Protein AF-A0A526YHC4-F1 (afdb_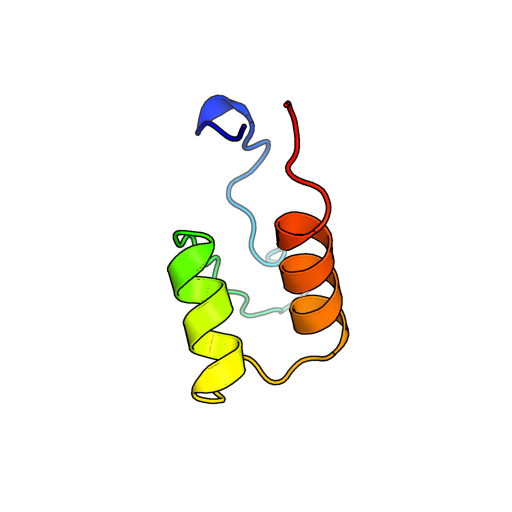monomer_lite)

Structure (mmCIF, N/CA/C/O backbone):
data_AF-A0A526YHC4-F1
#
_entry.id   AF-A0A526YHC4-F1
#
loop_
_atom_site.group_PDB
_atom_site.id
_atom_site.type_symbol
_atom_site.label_atom_id
_atom_site.label_alt_id
_atom_site.label_comp_id
_atom_site.label_asym_id
_atom_site.label_entity_id
_atom_site.label_seq_id
_atom_site.pdbx_PDB_ins_code
_atom_site.Cartn_x
_atom_site.Cartn_y
_atom_site.Cartn_z
_atom_site.occupancy
_atom_site.B_iso_or_equiv
_atom_site.auth_seq_id
_atom_site.auth_comp_id
_atom_site.auth_asym_id
_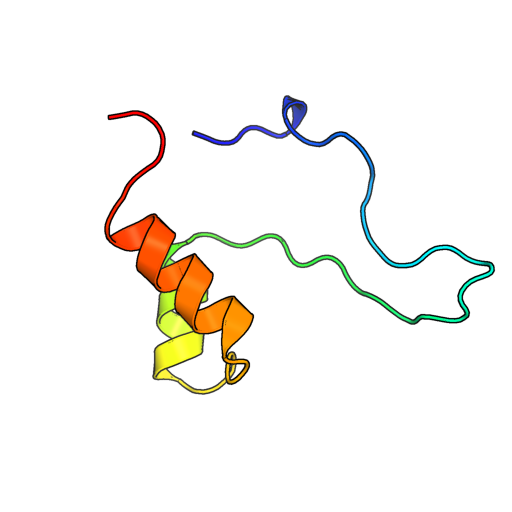atom_site.auth_atom_id
_atom_site.pdbx_PDB_model_num
ATOM 1 N N . ARG A 1 1 ? 5.337 0.872 12.586 1.00 81.62 1 ARG A N 1
ATOM 2 C CA . ARG A 1 1 ? 4.894 2.140 11.940 1.00 81.62 1 ARG A CA 1
ATOM 3 C C . ARG A 1 1 ? 5.755 2.401 10.715 1.00 81.62 1 ARG A C 1
ATOM 5 O O . ARG A 1 1 ? 6.941 2.137 10.809 1.00 81.62 1 ARG A O 1
ATOM 12 N N . TYR A 1 2 ? 5.149 2.883 9.628 1.00 87.75 2 TYR A N 1
ATOM 13 C CA . TYR A 1 2 ? 5.828 3.236 8.376 1.00 87.75 2 TYR A CA 1
ATOM 14 C C . TYR A 1 2 ? 6.129 4.741 8.315 1.00 87.75 2 TYR A C 1
ATOM 16 O O . TYR A 1 2 ? 5.401 5.552 8.894 1.00 87.75 2 TYR A O 1
ATOM 24 N N . SER A 1 3 ? 7.188 5.091 7.599 1.00 91.81 3 SER A N 1
ATOM 25 C CA . SER A 1 3 ? 7.662 6.428 7.275 1.00 91.81 3 SER A CA 1
ATOM 26 C C . SER A 1 3 ? 8.239 6.438 5.851 1.00 91.81 3 SER A C 1
ATOM 28 O O . SER A 1 3 ? 8.662 5.390 5.363 1.00 91.81 3 SER A O 1
ATOM 30 N N . PRO A 1 4 ? 8.345 7.601 5.183 1.00 91.75 4 PRO A N 1
ATOM 31 C CA . PRO A 1 4 ? 8.925 7.671 3.839 1.00 91.75 4 PRO A CA 1
ATOM 32 C C . PRO A 1 4 ? 10.353 7.114 3.736 1.00 91.75 4 PRO A C 1
ATOM 34 O O . PRO A 1 4 ? 10.761 6.673 2.669 1.00 91.75 4 PRO A O 1
ATOM 37 N N . THR A 1 5 ? 11.113 7.101 4.836 1.00 94.75 5 THR A N 1
ATOM 38 C CA . THR A 1 5 ? 12.469 6.533 4.880 1.00 94.75 5 THR A CA 1
ATOM 39 C C . THR A 1 5 ? 12.502 5.006 4.866 1.00 94.75 5 THR A C 1
ATOM 41 O O . THR A 1 5 ? 13.558 4.438 4.613 1.00 94.75 5 THR A O 1
ATOM 44 N N . ASP A 1 6 ? 11.373 4.337 5.119 1.00 91.62 6 ASP A N 1
ATOM 45 C CA . ASP A 1 6 ?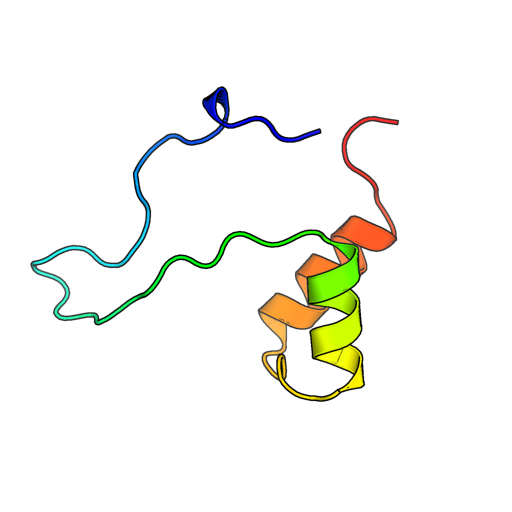 11.266 2.876 5.013 1.00 91.62 6 ASP A CA 1
ATOM 46 C C . ASP A 1 6 ? 11.141 2.415 3.547 1.00 91.62 6 ASP A C 1
ATOM 48 O O . ASP A 1 6 ? 11.253 1.224 3.250 1.00 91.62 6 ASP A O 1
ATOM 52 N N . ARG A 1 7 ? 10.914 3.349 2.611 1.00 92.56 7 ARG A N 1
ATOM 53 C CA . ARG A 1 7 ? 10.859 3.078 1.174 1.00 92.56 7 ARG A CA 1
ATOM 54 C C . ARG A 1 7 ? 12.268 2.841 0.623 1.00 92.56 7 ARG A C 1
ATOM 56 O O . ARG A 1 7 ? 13.129 3.710 0.704 1.00 92.56 7 ARG A O 1
ATOM 63 N N . ILE A 1 8 ? 12.484 1.673 0.017 1.00 94.12 8 ILE A N 1
ATOM 64 C CA . ILE A 1 8 ? 13.789 1.271 -0.548 1.00 94.12 8 ILE A CA 1
ATOM 65 C C . ILE A 1 8 ? 13.927 1.535 -2.056 1.00 94.12 8 ILE A C 1
ATOM 67 O O . ILE A 1 8 ? 15.031 1.472 -2.588 1.00 94.12 8 ILE A O 1
ATOM 71 N N . SER A 1 9 ? 12.816 1.793 -2.749 1.00 92.25 9 SER A N 1
ATOM 72 C CA . SER A 1 9 ? 12.760 2.136 -4.176 1.00 92.25 9 SER A CA 1
ATOM 73 C C . SER A 1 9 ? 11.418 2.795 -4.502 1.00 92.25 9 SER A C 1
ATOM 75 O O . SER A 1 9 ? 10.500 2.737 -3.682 1.00 92.25 9 SER A O 1
ATOM 77 N N . ASP A 1 10 ? 11.283 3.370 -5.694 1.00 90.06 10 ASP A N 1
ATOM 78 C CA . ASP A 1 10 ? 10.031 3.998 -6.135 1.00 90.06 10 ASP A CA 1
ATOM 79 C C . ASP A 1 10 ? 8.877 2.993 -6.340 1.00 90.06 10 ASP A C 1
ATOM 81 O O . ASP A 1 10 ? 7.719 3.402 -6.365 1.00 90.06 10 ASP A O 1
ATOM 85 N N . GLY A 1 11 ? 9.168 1.684 -6.397 1.00 91.12 11 GLY A N 1
ATOM 86 C CA . GLY A 1 11 ? 8.195 0.629 -6.698 1.00 91.12 11 GLY A CA 1
ATOM 87 C C . GLY A 1 11 ? 7.854 0.555 -8.192 1.00 91.12 11 GLY A C 1
ATOM 88 O O . GLY A 1 11 ? 8.594 1.075 -9.024 1.00 91.12 11 GLY A O 1
ATOM 89 N N . GLY A 1 12 ? 6.743 -0.104 -8.530 1.00 90.94 12 GLY A N 1
ATOM 90 C CA . GLY A 1 12 ? 6.339 -0.349 -9.920 1.00 90.94 12 GLY A CA 1
ATOM 91 C C . GLY A 1 12 ? 7.022 -1.574 -10.542 1.00 90.94 12 GLY A C 1
ATOM 92 O O . GLY A 1 12 ? 7.700 -2.331 -9.847 1.00 90.94 12 GLY A O 1
ATOM 93 N N . GLY A 1 13 ? 6.796 -1.778 -11.840 1.00 88.31 13 GLY A N 1
ATOM 94 C CA . GLY A 1 13 ? 7.408 -2.851 -12.632 1.00 88.31 13 GLY A CA 1
ATOM 95 C C . GLY A 1 13 ? 8.724 -2.403 -13.269 1.00 88.31 13 GLY A C 1
ATOM 96 O O . GLY A 1 13 ? 8.922 -1.208 -13.518 1.00 88.31 13 GLY A O 1
ATOM 97 N N . ALA A 1 14 ? 9.639 -3.338 -13.535 1.00 87.38 14 ALA A N 1
ATOM 98 C CA . ALA A 1 14 ? 10.887 -2.996 -14.209 1.00 87.38 14 ALA A CA 1
ATOM 99 C C . ALA A 1 14 ? 10.647 -2.703 -15.709 1.00 87.38 14 ALA A C 1
ATOM 101 O O . ALA A 1 14 ? 9.818 -3.365 -16.342 1.00 87.38 14 ALA A O 1
ATOM 102 N N . PRO A 1 15 ? 11.378 -1.750 -16.330 1.00 85.38 15 PRO A N 1
ATOM 103 C CA . PRO A 1 15 ? 11.158 -1.384 -17.734 1.00 85.38 15 PRO A CA 1
ATOM 104 C C . PRO A 1 15 ? 11.295 -2.549 -18.727 1.00 85.38 15 PRO A C 1
ATOM 106 O O . PRO A 1 15 ? 10.710 -2.514 -19.807 1.00 85.38 15 PRO A O 1
ATOM 109 N N . ASP A 1 16 ? 12.091 -3.561 -18.384 1.00 92.50 16 ASP A N 1
ATOM 110 C CA . ASP A 1 16 ? 12.358 -4.754 -19.187 1.00 92.50 16 ASP A CA 1
ATOM 111 C C . ASP A 1 16 ? 11.365 -5.903 -18.955 1.00 92.50 16 ASP A C 1
ATOM 113 O O . ASP A 1 16 ? 11.318 -6.832 -19.761 1.00 92.50 16 ASP A O 1
ATOM 117 N N . GLU A 1 17 ? 10.530 -5.826 -17.916 1.00 91.94 17 GLU A N 1
ATOM 118 C CA . GLU A 1 17 ? 9.479 -6.815 -17.634 1.00 91.94 17 GLU A CA 1
ATOM 119 C C . GLU A 1 17 ? 8.204 -6.556 -18.456 1.00 91.94 17 GLU A C 1
ATOM 121 O O . GLU A 1 17 ? 7.371 -7.449 -18.613 1.00 91.94 17 GLU A O 1
ATOM 126 N N . GLY A 1 18 ? 8.069 -5.360 -19.046 1.00 91.88 18 GLY A N 1
ATOM 127 C CA . GLY A 1 18 ? 6.917 -4.985 -19.873 1.00 91.88 18 GLY A CA 1
ATOM 128 C C . GLY A 1 18 ? 5.615 -4.830 -19.083 1.00 91.88 18 GLY A C 1
ATOM 129 O O . GLY A 1 18 ? 4.533 -4.878 -19.670 1.00 91.88 18 GLY A O 1
ATOM 130 N N . GLU A 1 19 ? 5.716 -4.668 -17.765 1.00 93.12 19 GLU A N 1
ATOM 131 C CA . GLU A 1 19 ? 4.584 -4.464 -16.868 1.00 93.12 19 GLU A CA 1
ATOM 132 C C . GLU A 1 19 ? 4.213 -2.977 -16.769 1.00 93.12 19 GLU A C 1
ATOM 134 O O . GLU A 1 19 ? 5.077 -2.099 -16.777 1.00 93.12 19 GLU A O 1
ATOM 139 N N . ASP A 1 20 ? 2.916 -2.697 -16.643 1.00 91.88 20 ASP A N 1
ATOM 140 C CA . ASP A 1 20 ? 2.373 -1.359 -16.390 1.00 91.88 20 ASP A CA 1
ATOM 141 C C . ASP A 1 20 ? 1.787 -1.338 -14.972 1.00 91.88 20 ASP A C 1
ATOM 143 O O . ASP A 1 20 ? 0.615 -1.657 -14.757 1.00 91.88 20 ASP A O 1
ATOM 147 N N . ILE A 1 21 ? 2.652 -1.098 -13.980 1.00 92.94 21 ILE A N 1
ATOM 148 C CA . ILE A 1 21 ? 2.299 -1.143 -12.554 1.00 92.94 21 ILE A CA 1
ATOM 149 C C . ILE A 1 21 ? 2.359 0.257 -11.959 1.00 92.94 21 ILE A C 1
ATOM 151 O O . ILE A 1 21 ? 3.420 0.879 -11.888 1.00 92.94 21 ILE A O 1
ATOM 155 N N . GLU A 1 22 ? 1.221 0.695 -11.431 1.00 92.81 22 GLU A N 1
ATOM 156 C CA . GLU A 1 22 ? 1.094 1.912 -10.638 1.00 92.81 22 GLU A CA 1
ATOM 157 C C . GLU A 1 22 ? 1.271 1.621 -9.140 1.00 92.81 22 GLU A C 1
ATOM 159 O O . GLU A 1 22 ? 0.757 0.634 -8.604 1.00 92.81 22 GLU A O 1
ATOM 164 N N . VAL A 1 23 ? 1.984 2.509 -8.443 1.00 93.81 23 VAL A N 1
ATOM 165 C CA . VAL A 1 23 ? 2.136 2.455 -6.985 1.00 93.81 23 VAL A CA 1
ATOM 166 C C . VAL A 1 23 ? 1.084 3.343 -6.331 1.00 93.81 23 VAL A C 1
ATOM 168 O O . VAL A 1 23 ? 1.098 4.559 -6.502 1.00 93.81 23 VAL A O 1
ATOM 171 N N . LEU A 1 24 ? 0.212 2.734 -5.526 1.00 95.06 24 LEU A N 1
ATOM 172 C CA . LEU A 1 24 ? -0.800 3.436 -4.738 1.00 95.06 24 LEU A CA 1
ATOM 173 C C . LEU A 1 24 ? -0.391 3.473 -3.260 1.00 95.06 24 LEU A C 1
ATOM 175 O O . LEU A 1 24 ? -0.171 2.433 -2.638 1.00 95.06 24 LEU A O 1
ATOM 179 N N . GLU A 1 25 ? -0.320 4.673 -2.685 1.00 94.88 25 GLU A N 1
ATOM 180 C CA . GLU A 1 25 ? -0.082 4.894 -1.255 1.00 94.88 25 GLU A CA 1
ATOM 181 C C . GLU A 1 25 ? -1.349 5.472 -0.615 1.00 94.88 25 GLU A C 1
ATOM 183 O O . GLU A 1 25 ? -1.830 6.524 -1.027 1.00 94.88 25 GLU A O 1
ATOM 188 N N . MET A 1 26 ? -1.898 4.781 0.388 1.00 95.81 26 MET A N 1
ATOM 189 C CA . MET A 1 26 ? -3.151 5.166 1.047 1.00 95.81 26 MET A CA 1
ATOM 190 C C . MET A 1 26 ? -3.161 4.786 2.538 1.00 95.81 26 MET A C 1
ATOM 192 O O . MET A 1 26 ? -2.429 3.879 2.953 1.00 95.81 26 MET A O 1
ATOM 196 N N . PRO A 1 27 ? -3.989 5.442 3.373 1.00 95.81 27 PRO A N 1
ATOM 197 C C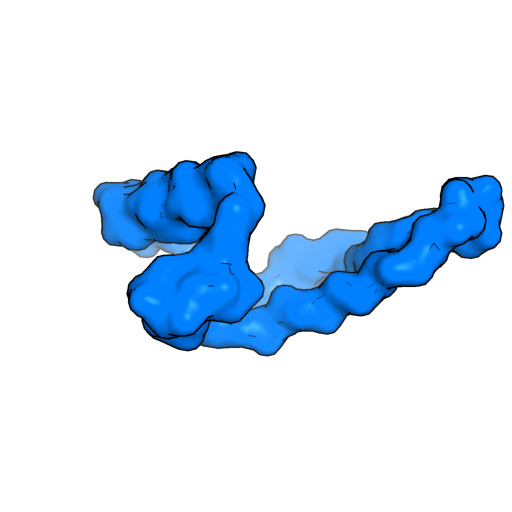A . PRO A 1 27 ? -4.215 5.030 4.755 1.00 95.81 27 PRO A CA 1
ATOM 198 C C . PRO A 1 27 ? -4.798 3.612 4.860 1.00 95.81 27 PRO A C 1
ATOM 200 O O . PRO A 1 27 ? -5.622 3.200 4.048 1.00 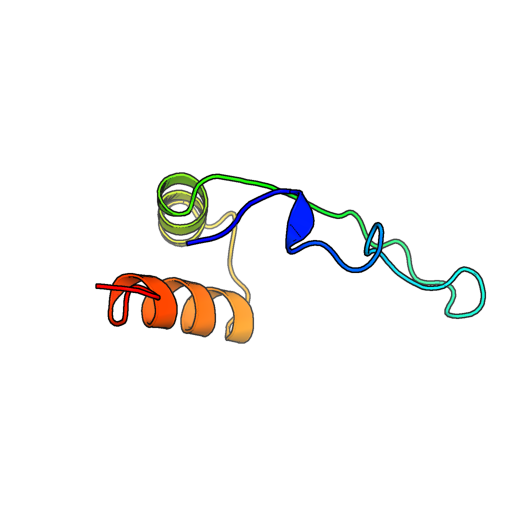95.81 27 PRO A O 1
ATOM 203 N N . LEU A 1 28 ? -4.454 2.882 5.929 1.00 95.62 28 LEU A N 1
ATOM 204 C CA . LEU A 1 28 ? -4.988 1.531 6.173 1.00 95.62 28 LEU A CA 1
ATOM 205 C C . LEU A 1 28 ? -6.525 1.499 6.237 1.00 95.62 28 LEU A C 1
ATOM 207 O O . LEU A 1 28 ? -7.138 0.544 5.770 1.00 95.62 28 LEU A O 1
ATOM 211 N N . ASP A 1 29 ? -7.147 2.532 6.808 1.00 97.12 29 ASP A N 1
ATOM 212 C CA . ASP A 1 29 ? -8.609 2.604 6.902 1.00 97.12 29 ASP A CA 1
ATOM 213 C C . ASP A 1 29 ? -9.273 2.797 5.525 1.00 97.12 29 ASP A C 1
ATOM 215 O O . ASP A 1 29 ? -10.375 2.297 5.313 1.00 97.12 29 ASP A O 1
ATOM 219 N N . GLU A 1 30 ? -8.589 3.436 4.570 1.00 98.44 30 GLU A N 1
ATOM 220 C CA . GLU A 1 30 ? -9.052 3.543 3.179 1.00 98.44 30 GLU A CA 1
ATOM 221 C C . GLU A 1 30 ? -8.957 2.188 2.468 1.00 98.44 30 GLU A C 1
ATOM 223 O O . GLU A 1 30 ? -9.928 1.737 1.866 1.00 98.44 30 GLU A O 1
ATOM 228 N N . ALA A 1 31 ? -7.844 1.469 2.637 1.00 98.19 31 ALA A N 1
ATOM 229 C CA . ALA A 1 31 ? -7.701 0.116 2.102 1.00 98.19 31 ALA A CA 1
ATOM 230 C C . ALA A 1 31 ? -8.759 -0.854 2.675 1.00 98.19 31 ALA A C 1
ATOM 232 O O . ALA A 1 31 ? -9.284 -1.707 1.963 1.00 98.19 31 ALA A O 1
ATOM 233 N N . LEU A 1 32 ? -9.118 -0.716 3.957 1.00 98.38 32 LEU A N 1
ATOM 234 C CA . LEU A 1 32 ? -10.206 -1.486 4.573 1.00 98.38 32 LEU A CA 1
ATOM 235 C C . LEU A 1 32 ? -11.578 -1.134 3.980 1.00 98.38 32 LEU A C 1
ATOM 237 O O . LEU A 1 32 ? -12.384 -2.039 3.753 1.00 98.38 32 LEU A O 1
ATOM 241 N N . ALA A 1 33 ? -11.841 0.149 3.717 1.00 98.62 33 ALA A N 1
ATOM 242 C CA . ALA A 1 33 ? -13.055 0.580 3.027 1.00 98.62 33 ALA A CA 1
ATOM 243 C C . ALA A 1 33 ? -13.127 -0.010 1.610 1.00 98.62 33 ALA A C 1
ATOM 245 O O . ALA A 1 33 ? -14.179 -0.523 1.232 1.00 98.62 33 ALA A O 1
ATOM 246 N N . GLY A 1 34 ? -11.994 -0.069 0.902 1.00 98.56 34 GLY A N 1
ATOM 247 C CA . GLY A 1 34 ? -11.914 -0.638 -0.441 1.00 98.56 34 GLY A CA 1
ATOM 248 C C . GLY A 1 34 ? -12.265 -2.129 -0.523 1.00 98.56 34 GLY A C 1
ATOM 249 O O . GLY A 1 34 ? -12.836 -2.599 -1.506 1.00 98.56 34 GLY A O 1
ATOM 250 N N . ILE A 1 35 ? -11.995 -2.894 0.540 1.00 98.50 35 ILE A N 1
ATOM 251 C CA . ILE A 1 35 ? -12.467 -4.287 0.646 1.00 98.50 35 ILE A CA 1
ATOM 252 C C . ILE A 1 35 ? -13.995 -4.330 0.782 1.00 98.50 35 ILE A C 1
ATOM 254 O O . ILE A 1 35 ? -14.647 -5.192 0.197 1.00 98.50 35 ILE A O 1
ATOM 258 N N . HIS A 1 36 ? -14.573 -3.421 1.571 1.00 98.12 36 HIS A N 1
ATOM 259 C CA . HIS A 1 36 ? -16.012 -3.388 1.835 1.00 98.12 36 HIS A CA 1
ATOM 260 C C . HIS A 1 36 ? -16.823 -2.895 0.627 1.00 98.12 36 HIS A C 1
ATOM 262 O O . HIS A 1 36 ? -17.907 -3.415 0.369 1.00 98.12 36 HIS A O 1
ATOM 268 N N . ASP A 1 37 ? -16.327 -1.894 -0.102 1.00 98.25 37 ASP A N 1
ATOM 269 C CA . ASP A 1 37 ? -17.001 -1.339 -1.284 1.00 98.25 37 ASP A CA 1
ATOM 270 C C . ASP A 1 37 ? -16.725 -2.109 -2.587 1.00 98.25 37 ASP A C 1
ATOM 272 O O . ASP A 1 37 ? -17.426 -1.905 -3.579 1.00 98.25 37 ASP A O 1
ATOM 276 N N . GLY A 1 38 ? -15.767 -3.041 -2.570 1.00 98.44 38 GLY A N 1
ATOM 277 C CA . GLY A 1 38 ? -15.446 -3.906 -3.702 1.00 98.44 38 GLY A CA 1
ATOM 278 C C . GLY A 1 38 ? -14.446 -3.314 -4.696 1.00 98.44 38 GLY A C 1
ATOM 279 O O . GLY A 1 38 ? -14.264 -3.888 -5.768 1.00 98.44 38 GLY A O 1
ATOM 280 N N . SER A 1 39 ? -13.773 -2.209 -4.370 1.00 98.31 39 SER A N 1
ATOM 281 C CA . SER A 1 39 ? -12.622 -1.722 -5.145 1.00 98.31 39 SER A CA 1
ATOM 282 C C . SER A 1 39 ? -11.364 -2.587 -4.957 1.00 98.31 39 SER A C 1
ATOM 284 O O . SER A 1 39 ? -10.520 -2.635 -5.850 1.00 98.31 39 SER A O 1
ATOM 286 N N . ILE A 1 40 ? -11.261 -3.344 -3.855 1.00 98.62 40 ILE A N 1
ATOM 287 C CA . ILE A 1 40 ? -10.210 -4.345 -3.609 1.00 98.62 40 ILE A CA 1
ATOM 288 C C . ILE A 1 40 ? -10.840 -5.741 -3.518 1.00 98.62 40 ILE A C 1
ATOM 290 O O . ILE A 1 40 ? -11.460 -6.093 -2.516 1.00 98.62 40 ILE A O 1
ATOM 294 N N . ILE A 1 41 ? -10.636 -6.562 -4.553 1.00 98.50 41 ILE A N 1
ATOM 295 C CA . ILE A 1 41 ? -11.228 -7.913 -4.686 1.00 98.50 41 ILE A CA 1
ATOM 296 C C . ILE A 1 41 ? -10.194 -9.032 -4.889 1.00 98.50 41 ILE A C 1
ATOM 298 O O . ILE A 1 41 ? -10.539 -10.154 -5.257 1.00 98.50 41 ILE A O 1
ATOM 302 N N . ASP A 1 42 ? -8.917 -8.739 -4.652 1.00 98.62 42 ASP A N 1
ATOM 303 C CA . ASP A 1 42 ? -7.828 -9.710 -4.754 1.00 98.62 42 ASP A CA 1
ATOM 304 C C . ASP A 1 42 ? -7.555 -10.406 -3.409 1.00 98.62 42 ASP A C 1
ATOM 306 O O . ASP A 1 42 ? -7.391 -9.764 -2.368 1.00 98.62 42 ASP A O 1
ATOM 310 N N . ALA A 1 43 ? -7.465 -11.738 -3.432 1.00 98.56 43 ALA A N 1
ATOM 311 C CA . ALA A 1 43 ? -7.390 -12.555 -2.225 1.00 98.56 43 ALA A CA 1
ATOM 312 C C . ALA A 1 43 ? -6.135 -12.277 -1.384 1.00 98.56 43 ALA A C 1
ATOM 314 O O . ALA A 1 43 ? -6.247 -12.084 -0.173 1.00 98.56 43 ALA A O 1
ATOM 315 N N . LYS A 1 44 ? -4.941 -12.231 -1.997 1.00 98.69 44 LYS A N 1
ATOM 316 C CA . LYS A 1 44 ? -3.693 -11.984 -1.245 1.00 98.69 44 LYS A CA 1
ATOM 317 C C . LYS A 1 44 ? -3.705 -10.588 -0.615 1.00 98.69 44 LYS A C 1
ATOM 319 O O . LYS A 1 44 ? -3.278 -10.435 0.526 1.00 98.69 44 LYS A O 1
ATOM 324 N N . THR A 1 45 ? -4.263 -9.602 -1.315 1.00 98.44 45 THR A N 1
ATOM 325 C CA . THR A 1 45 ? -4.355 -8.219 -0.840 1.00 98.44 45 THR A CA 1
ATOM 326 C C . THR A 1 45 ? -5.321 -8.104 0.338 1.00 98.44 45 THR A C 1
ATOM 328 O O . THR A 1 45 ? -4.949 -7.581 1.389 1.00 98.44 45 THR A O 1
ATOM 331 N N . ILE A 1 46 ? -6.515 -8.695 0.224 1.00 98.69 46 ILE A N 1
ATOM 332 C CA . ILE A 1 46 ? -7.502 -8.766 1.312 1.00 98.69 46 ILE A CA 1
ATOM 333 C C . ILE A 1 46 ? -6.910 -9.453 2.551 1.00 98.69 46 ILE A C 1
ATOM 335 O O . ILE A 1 46 ? -7.061 -8.950 3.666 1.00 98.69 46 ILE A O 1
ATOM 339 N N . ILE A 1 47 ? -6.220 -10.587 2.372 1.00 98.50 47 ILE A N 1
ATOM 340 C CA . ILE A 1 47 ? -5.609 -11.343 3.475 1.00 98.50 47 ILE A CA 1
ATOM 341 C C . ILE A 1 47 ? -4.559 -10.496 4.202 1.00 98.50 47 ILE A C 1
ATOM 343 O O . ILE A 1 47 ? -4.558 -10.459 5.432 1.00 98.50 47 ILE A O 1
ATOM 347 N N . LEU A 1 48 ? -3.684 -9.800 3.473 1.00 98.25 48 LEU A N 1
ATOM 348 C CA . LEU A 1 48 ? -2.610 -9.008 4.077 1.00 98.25 48 LEU A CA 1
ATOM 349 C C . LEU A 1 48 ? -3.127 -7.745 4.779 1.00 98.25 48 LEU A C 1
ATOM 351 O O . LEU A 1 48 ? -2.664 -7.437 5.878 1.00 98.25 48 LEU A O 1
ATOM 3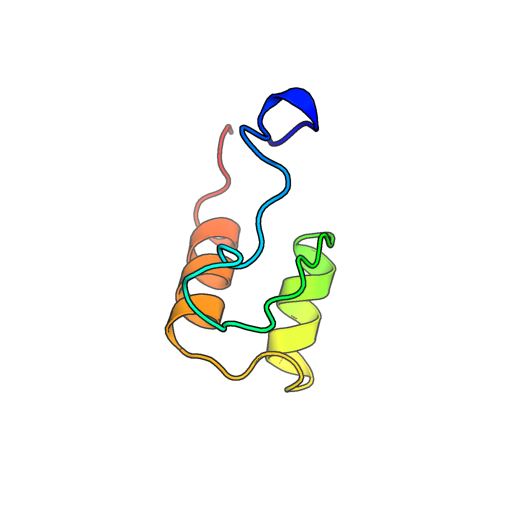55 N N . ILE A 1 49 ? -4.125 -7.059 4.214 1.00 97.44 49 ILE A N 1
ATOM 356 C CA . ILE A 1 49 ? -4.777 -5.910 4.864 1.00 97.44 49 ILE A CA 1
ATOM 357 C C . ILE A 1 49 ? -5.462 -6.350 6.167 1.00 97.44 49 ILE A C 1
ATOM 359 O O . ILE A 1 49 ? -5.273 -5.725 7.214 1.00 97.44 49 ILE A O 1
ATOM 363 N N . GLN A 1 50 ? -6.214 -7.458 6.138 1.00 97.62 50 GLN A N 1
ATOM 364 C CA . GLN A 1 50 ? -6.845 -8.004 7.343 1.00 97.62 50 GLN A CA 1
ATOM 365 C C . GLN A 1 50 ? -5.808 -8.461 8.375 1.00 97.62 50 GLN A C 1
ATOM 367 O O . GLN A 1 50 ? -5.960 -8.179 9.564 1.00 97.62 50 GLN A O 1
ATOM 372 N N . HIS A 1 51 ? -4.727 -9.113 7.938 1.00 97.12 51 HIS A N 1
ATOM 373 C CA . HIS A 1 51 ? -3.643 -9.522 8.825 1.00 97.12 51 HIS A CA 1
ATOM 374 C C . HIS A 1 51 ? -3.014 -8.325 9.546 1.00 97.12 51 HIS A C 1
ATOM 376 O O . HIS A 1 51 ? -2.830 -8.388 10.761 1.00 97.12 51 HIS A O 1
ATOM 382 N N . LEU A 1 52 ? -2.742 -7.228 8.831 1.00 95.00 52 LEU A N 1
ATOM 383 C CA . LEU A 1 52 ? -2.191 -6.002 9.410 1.00 95.00 52 LEU A CA 1
ATOM 384 C C . LEU A 1 52 ? -3.155 -5.343 10.407 1.00 95.00 52 LEU A C 1
ATOM 386 O O . LEU A 1 52 ? -2.720 -4.855 11.449 1.00 95.00 52 LEU A O 1
ATOM 390 N N . LYS A 1 53 ? -4.467 -5.353 10.128 1.00 94.62 53 LYS A N 1
ATOM 391 C CA . LYS A 1 53 ? -5.485 -4.837 11.060 1.00 94.62 53 LYS A CA 1
ATOM 392 C C . LYS A 1 53 ? -5.543 -5.645 12.360 1.00 94.62 53 LYS A C 1
ATOM 394 O O . LYS A 1 53 ? -5.735 -5.059 13.423 1.00 94.62 53 LYS A O 1
ATOM 399 N N . LEU A 1 54 ? -5.385 -6.966 12.270 1.00 95.56 54 LEU A N 1
ATOM 400 C CA . LEU A 1 54 ? -5.391 -7.879 13.418 1.00 95.56 54 LEU A CA 1
ATOM 401 C C . LEU A 1 54 ? -4.066 -7.879 14.190 1.00 95.56 54 LEU A C 1
ATOM 403 O O . LEU A 1 54 ? -4.071 -8.106 15.397 1.00 95.56 54 LEU A O 1
ATOM 407 N N . ASN A 1 55 ? -2.948 -7.609 13.511 1.00 93.75 55 ASN A N 1
ATOM 408 C CA . ASN A 1 55 ? -1.599 -7.633 14.077 1.00 93.75 55 ASN A CA 1
ATOM 409 C C . ASN A 1 55 ? -0.867 -6.316 13.765 1.00 93.75 55 ASN A C 1
ATOM 411 O O . ASN A 1 55 ? -0.010 -6.275 12.876 1.00 93.75 55 ASN A O 1
ATOM 415 N N . PRO A 1 56 ? -1.195 -5.216 14.465 1.00 82.81 56 PRO A N 1
ATOM 416 C CA . PRO A 1 56 ? -0.585 -3.927 14.183 1.00 82.81 56 PRO A CA 1
ATOM 417 C C . PRO A 1 56 ? 0.932 -3.969 14.413 1.00 82.81 56 PRO A C 1
ATOM 419 O O . PRO A 1 56 ? 1.405 -4.353 15.482 1.00 82.81 56 PRO A O 1
ATOM 422 N N . ILE A 1 57 ? 1.711 -3.544 13.415 1.00 79.38 57 ILE A N 1
ATOM 423 C CA . ILE A 1 57 ? 3.177 -3.542 13.499 1.00 79.38 57 ILE A CA 1
ATOM 424 C C . ILE A 1 57 ? 3.647 -2.423 14.445 1.00 79.38 57 ILE A C 1
ATOM 426 O O . ILE A 1 57 ? 3.658 -1.238 14.076 1.00 79.38 57 ILE A O 1
ATOM 430 N N . GLY A 1 58 ? 4.117 -2.818 15.631 1.00 66.19 58 GLY A N 1
ATOM 431 C CA . GLY A 1 58 ? 4.767 -1.942 16.611 1.00 66.19 58 GLY A CA 1
ATOM 432 C C . GLY A 1 58 ? 3.833 -1.343 17.663 1.00 66.19 58 GLY A C 1
ATOM 433 O O . GLY A 1 58 ? 3.914 -0.138 17.912 1.00 66.19 58 GLY A O 1
ATOM 434 N N . VAL A 1 59 ? 2.966 -2.171 18.256 1.00 50.75 59 VAL A N 1
ATOM 435 C CA . VAL A 1 59 ? 2.486 -1.961 19.635 1.00 50.75 59 VAL A CA 1
ATOM 436 C C . VAL A 1 59 ? 3.431 -2.684 20.584 1.00 50.75 59 VAL A C 1
ATOM 438 O O . VAL A 1 59 ? 3.830 -3.817 20.232 1.00 50.75 59 VAL A O 1
#

pLDDT: mean 93.01, std 8.0, range [50.75, 98.69]

Radius of gyration: 13.62 Å; chains: 1; bounding box: 31×20×40 Å

Sequence (59 aa):
RYSPTDRISDGGGAPDEGEDIEVLEMPLDEALAGIHDGSIIDAKTIILIQHLKLNPIGV

Secondary structure (DSSP, 8-state):
---GGG--S--S--TTTT---------HHHHHHHHHHTS---HHHHHHHHHHHHS-TT-

Foldseek 3Di:
DDDPVVDPDPDDDDPVVPDDDDDDDDDLVVLVVCVVVVVDDDDVSVVVSVVCVVPPPDD